Protein AF-A0A2E7NA18-F1 (afdb_monomer_lite)

Secondary structure (DSSP, 8-state):
-EEEEE-STTSTTSTTGGGTTTSEEEEEEE-SS--EEEEE-TT-S-EEEEE--TTS--EEEEEEEEE-HHHHHHHHHHHTTTT-EEEEEETTEEEEE-SS--SB--TTEEEETTTTEEEE-TTPPPP----

Foldseek 3Di:
DAWEWDFKQCAPPHPVVVLQVVWAWPFKDKFPQFQKDWFDAPPQQIIAIAGDDRVQRAIAITTITHDDVNSVVSVCCPLVVVQWDWDDRDDRYIYTHHHDDDHGHDQQWDADPVVRYIGGHNDRDDPPPDD

Sequence (131 aa):
MINLFVYGTLKSDGTLHQAISDGEFLGEYVTKANGFVMTSAGGASFPFVYYTDRKNPYKIKGELYNVTEDIKKRCDFIECGGGYTFREIDQNVFGYIYPEKIGTTSNSIRVNEDEKYFEWLNNAEEPTQGN

pLDDT: mean 90.79, std 12.69, range [37.19, 98.75]

Radius of gyration: 14.34 Å; chains: 1; bounding box: 31×41×37 Å

Structure (mmCIF, N/CA/C/O backbone):
data_AF-A0A2E7NA18-F1
#
_entry.id   AF-A0A2E7NA18-F1
#
loop_
_atom_site.group_PDB
_atom_site.id
_atom_site.type_symbol
_atom_site.label_atom_id
_atom_site.label_alt_id
_atom_site.label_comp_id
_atom_site.label_asym_id
_atom_site.label_entity_id
_atom_site.label_seq_id
_atom_site.pdbx_PDB_ins_code
_atom_site.Cartn_x
_atom_site.Cartn_y
_atom_site.Cartn_z
_atom_site.occupancy
_atom_site.B_iso_or_equiv
_atom_site.auth_seq_id
_atom_site.auth_comp_id
_atom_site.auth_asym_id
_atom_site.auth_atom_id
_atom_site.pdbx_PDB_model_num
ATOM 1 N N . MET A 1 1 ? -12.502 6.029 12.489 1.00 90.19 1 MET A N 1
ATOM 2 C CA . MET A 1 1 ? -12.462 4.892 11.551 1.00 90.19 1 MET A CA 1
ATOM 3 C C . MET A 1 1 ? -11.766 5.372 10.298 1.00 90.19 1 MET A C 1
ATOM 5 O O . MET A 1 1 ? -12.056 6.482 9.862 1.00 90.19 1 MET A O 1
ATOM 9 N N . ILE A 1 2 ? -10.799 4.607 9.807 1.00 98.00 2 ILE A N 1
ATOM 10 C CA . ILE A 1 2 ? -9.877 5.005 8.740 1.00 98.00 2 ILE A CA 1
ATOM 11 C C . ILE A 1 2 ? -9.873 3.895 7.701 1.00 98.00 2 ILE A C 1
ATOM 13 O O . ILE A 1 2 ? -9.638 2.743 8.054 1.00 98.00 2 ILE A O 1
ATOM 17 N N . ASN A 1 3 ? -10.086 4.238 6.433 1.00 98.56 3 ASN A N 1
ATOM 18 C CA . ASN A 1 3 ? -9.920 3.276 5.350 1.00 98.56 3 ASN A CA 1
ATOM 19 C C . ASN A 1 3 ? -8.435 3.216 4.985 1.00 98.56 3 ASN A C 1
ATOM 21 O O . ASN A 1 3 ? -7.908 4.136 4.353 1.00 98.56 3 ASN A O 1
ATOM 25 N N . LEU A 1 4 ? -7.767 2.160 5.433 1.00 98.62 4 LEU A N 1
ATOM 26 C CA . LEU A 1 4 ? -6.348 1.927 5.233 1.00 98.62 4 LEU A CA 1
ATOM 27 C C . LEU A 1 4 ? -6.135 0.930 4.095 1.00 98.62 4 LEU A C 1
ATOM 29 O O . LEU A 1 4 ? -6.520 -0.234 4.191 1.00 98.62 4 LEU A O 1
ATOM 33 N N . PHE A 1 5 ? -5.524 1.407 3.019 1.00 98.62 5 PHE A N 1
ATOM 34 C CA . PHE A 1 5 ? -5.069 0.607 1.896 1.00 98.62 5 PHE A CA 1
ATOM 35 C C . PHE A 1 5 ? -3.659 0.080 2.157 1.00 98.62 5 PHE A C 1
ATOM 37 O O . PHE A 1 5 ? -2.736 0.854 2.430 1.00 98.62 5 PHE A O 1
ATOM 44 N N . VAL A 1 6 ? -3.488 -1.231 2.014 1.00 98.25 6 VAL A N 1
ATOM 45 C CA . VAL A 1 6 ? -2.199 -1.916 2.135 1.00 98.25 6 VAL A CA 1
ATOM 46 C C . VAL A 1 6 ? -1.897 -2.697 0.861 1.00 98.25 6 VAL A C 1
ATOM 48 O O . VAL A 1 6 ? -2.776 -3.311 0.263 1.00 98.25 6 VAL A O 1
ATOM 51 N N . TYR A 1 7 ? -0.639 -2.679 0.433 1.00 97.19 7 TYR A N 1
ATOM 52 C CA . TYR A 1 7 ? -0.209 -3.2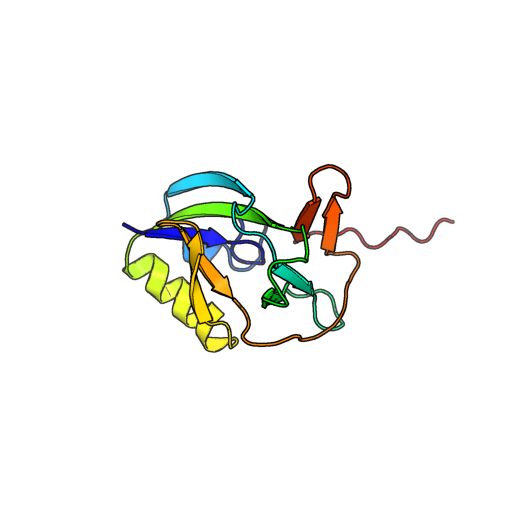79 -0.836 1.00 97.19 7 TYR A CA 1
ATOM 53 C C . TYR A 1 7 ? 1.024 -4.171 -0.688 1.00 97.19 7 TYR A C 1
ATOM 55 O O . TYR A 1 7 ? 1.603 -4.559 -1.691 1.00 97.19 7 TYR A O 1
ATOM 63 N N . GLY A 1 8 ? 1.455 -4.467 0.539 1.00 95.44 8 GLY A N 1
ATOM 64 C CA . GLY A 1 8 ? 2.705 -5.172 0.814 1.00 95.44 8 GLY A CA 1
ATOM 65 C C . GLY A 1 8 ? 2.583 -6.177 1.947 1.00 95.44 8 GLY A C 1
ATOM 66 O O . GLY A 1 8 ? 1.618 -6.934 2.020 1.00 95.44 8 GLY A O 1
ATOM 67 N N . THR A 1 9 ? 3.554 -6.168 2.852 1.00 94.62 9 THR A N 1
ATOM 68 C CA . THR A 1 9 ? 3.673 -7.137 3.953 1.00 94.62 9 THR A CA 1
ATOM 69 C C . THR A 1 9 ? 2.579 -7.015 5.018 1.00 94.62 9 THR A C 1
ATOM 71 O O . THR A 1 9 ? 2.425 -7.930 5.820 1.00 94.62 9 THR A O 1
ATOM 74 N N . LEU A 1 10 ? 1.801 -5.928 5.025 1.00 97.19 10 LEU A N 1
ATOM 75 C CA . LEU A 1 10 ? 0.600 -5.777 5.859 1.00 97.19 10 LEU A CA 1
ATOM 76 C C . LEU A 1 10 ? -0.645 -6.493 5.299 1.00 97.19 10 LEU A C 1
ATOM 78 O O . LEU A 1 10 ? -1.618 -6.661 6.036 1.00 97.19 10 LEU A O 1
ATOM 82 N N . LYS A 1 11 ? -0.642 -6.903 4.020 1.00 97.62 11 LYS A N 1
ATOM 83 C CA . LYS A 1 11 ? -1.731 -7.707 3.436 1.00 97.62 11 LYS A CA 1
ATOM 84 C C . LYS A 1 11 ? -1.943 -9.008 4.219 1.00 97.62 11 LYS A C 1
ATOM 86 O O . LYS A 1 11 ? -1.042 -9.447 4.927 1.00 97.62 11 LYS A O 1
ATOM 91 N N . SER A 1 12 ? -3.100 -9.642 4.049 1.00 97.12 12 SER A N 1
ATOM 92 C CA . SER A 1 12 ? -3.504 -10.882 4.731 1.00 97.12 12 SER A CA 1
ATOM 93 C C . SER A 1 12 ? -2.511 -12.044 4.599 1.00 97.12 12 SER A C 1
ATOM 95 O O . SER A 1 12 ? -2.347 -12.831 5.529 1.00 97.12 12 SER A O 1
ATOM 97 N N . ASP A 1 13 ? -1.806 -12.126 3.472 1.00 95.06 13 ASP A N 1
ATOM 98 C CA . ASP A 1 13 ? -0.770 -13.120 3.173 1.00 95.06 13 ASP A CA 1
ATOM 99 C C . ASP A 1 13 ? 0.657 -12.651 3.522 1.00 95.06 13 ASP A C 1
ATOM 101 O O . ASP A 1 13 ? 1.635 -13.333 3.208 1.00 95.06 13 ASP A O 1
ATOM 105 N N . GLY A 1 14 ? 0.792 -11.473 4.132 1.00 93.75 14 GLY A N 1
ATOM 106 C CA . GLY A 1 14 ? 2.058 -10.823 4.433 1.00 93.75 14 GLY A CA 1
ATOM 107 C C . GLY A 1 14 ? 2.563 -11.071 5.856 1.00 93.75 14 GLY A C 1
ATOM 108 O O . GLY A 1 14 ? 1.812 -11.298 6.803 1.00 93.75 14 GLY A O 1
ATOM 109 N N . THR A 1 15 ? 3.880 -10.977 6.032 1.00 93.75 15 THR A N 1
ATOM 110 C CA . THR A 1 15 ? 4.564 -11.262 7.306 1.00 93.75 15 THR A CA 1
ATOM 111 C C . THR A 1 15 ? 4.272 -10.257 8.424 1.00 93.75 15 THR A C 1
ATOM 113 O O . THR A 1 15 ? 4.516 -10.559 9.591 1.00 93.75 15 THR A O 1
ATOM 116 N N . LEU A 1 16 ? 3.746 -9.072 8.097 1.00 95.88 16 LEU A N 1
ATOM 117 C CA . LEU A 1 16 ? 3.410 -8.009 9.050 1.00 95.88 16 LEU A CA 1
ATOM 118 C C . LEU A 1 16 ? 1.895 -7.869 9.270 1.00 95.88 16 LEU A C 1
ATOM 120 O O . LEU A 1 16 ? 1.469 -6.968 9.994 1.00 95.88 16 LEU A O 1
ATOM 124 N N . HIS A 1 17 ? 1.081 -8.779 8.719 1.00 97.62 17 HIS A N 1
ATOM 125 C CA . HIS A 1 17 ? -0.382 -8.734 8.815 1.00 97.62 17 HIS A CA 1
ATOM 126 C C . HIS A 1 17 ? -0.911 -8.597 10.252 1.00 97.62 17 HIS A C 1
ATOM 128 O O . HIS A 1 17 ? -1.912 -7.927 10.497 1.00 97.62 17 HIS A O 1
ATOM 134 N N . GLN A 1 18 ? -0.201 -9.155 11.237 1.00 97.62 18 GLN A N 1
ATOM 135 C CA . GLN A 1 18 ? -0.576 -9.079 12.652 1.00 97.62 18 GLN A CA 1
ATOM 136 C C . GLN A 1 18 ? -0.768 -7.638 13.170 1.00 97.62 18 GLN A C 1
ATOM 138 O O . GLN A 1 18 ? -1.489 -7.421 14.144 1.00 97.62 18 GLN A O 1
ATOM 143 N N . ALA A 1 19 ? -0.145 -6.635 12.541 1.00 97.75 19 ALA A N 1
ATOM 144 C CA . ALA A 1 19 ? -0.332 -5.234 12.919 1.00 97.75 19 ALA A CA 1
ATOM 145 C C . ALA A 1 19 ? -1.748 -4.713 12.601 1.00 97.75 19 ALA A C 1
ATOM 147 O O . ALA A 1 19 ? -2.279 -3.879 13.349 1.00 97.75 19 ALA A O 1
ATOM 148 N N . ILE A 1 20 ? -2.360 -5.228 11.529 1.00 98.19 20 ILE A N 1
ATOM 149 C CA . ILE A 1 20 ? -3.655 -4.795 10.991 1.00 98.19 20 ILE A CA 1
ATOM 150 C C . ILE A 1 20 ? -4.776 -5.828 11.182 1.00 98.19 20 ILE A C 1
ATOM 152 O O . ILE A 1 20 ? -5.933 -5.482 10.987 1.00 98.19 20 ILE A O 1
ATOM 156 N N . SER A 1 21 ? -4.468 -7.050 11.628 1.00 97.44 21 SER A N 1
ATOM 157 C CA . SER A 1 21 ? -5.403 -8.190 11.696 1.00 97.44 21 SER A CA 1
ATOM 158 C C . SER A 1 21 ? -6.686 -7.966 12.510 1.00 97.44 21 SER A C 1
ATOM 160 O O . SER A 1 21 ? -7.664 -8.673 12.304 1.00 97.44 21 SER A O 1
ATOM 162 N N . ASP A 1 22 ? -6.695 -7.001 13.436 1.00 97.88 22 ASP A N 1
ATOM 163 C CA . ASP A 1 22 ? -7.895 -6.626 14.208 1.00 97.88 22 ASP A CA 1
ATOM 164 C C . ASP A 1 22 ? -8.823 -5.655 13.445 1.00 97.88 22 ASP A C 1
ATOM 166 O O . ASP A 1 22 ? -9.886 -5.279 13.940 1.00 97.88 22 ASP A O 1
ATOM 170 N N . GLY A 1 23 ? -8.392 -5.176 12.276 1.00 97.94 23 GLY A N 1
ATOM 171 C CA . GLY A 1 23 ? -9.162 -4.313 11.390 1.00 97.94 23 GLY A CA 1
ATOM 172 C C . GLY A 1 23 ? -10.197 -5.097 10.590 1.00 97.94 23 GLY A C 1
ATOM 173 O O . GLY A 1 23 ? -10.042 -6.283 10.312 1.00 97.94 23 GLY A O 1
ATOM 174 N N . GLU A 1 24 ? -11.259 -4.415 10.177 1.00 98.50 24 GLU A N 1
ATOM 175 C CA . GLU A 1 24 ? -12.283 -5.012 9.324 1.00 98.50 24 GLU A CA 1
ATOM 176 C C . GLU A 1 24 ? -11.780 -5.040 7.878 1.00 98.50 24 GLU A C 1
ATOM 178 O O . GLU A 1 24 ? -11.580 -3.990 7.266 1.00 98.50 24 GLU A O 1
ATOM 183 N N . PHE A 1 25 ? -11.573 -6.233 7.325 1.00 98.50 25 PHE A N 1
ATOM 184 C CA . PHE A 1 25 ? -11.233 -6.396 5.914 1.00 98.50 25 PHE A CA 1
ATOM 185 C C . PHE A 1 25 ? -12.437 -6.047 5.029 1.00 98.50 25 PHE A C 1
ATOM 187 O O . PHE A 1 25 ? -13.494 -6.667 5.133 1.00 98.50 25 PHE A O 1
ATOM 194 N N . LEU A 1 26 ? -12.265 -5.069 4.138 1.00 98.56 26 LEU A N 1
ATOM 195 C CA . LEU A 1 26 ? -13.305 -4.588 3.224 1.00 98.56 26 LEU A CA 1
ATOM 196 C C . LEU A 1 26 ? -13.212 -5.206 1.821 1.00 98.56 26 LEU A C 1
ATOM 198 O O . LEU A 1 26 ? -14.139 -5.049 1.027 1.00 98.56 26 LEU A O 1
ATOM 202 N N . GLY A 1 27 ? -12.114 -5.900 1.509 1.00 98.25 27 GLY A N 1
ATOM 203 C CA . GLY A 1 27 ? -11.899 -6.570 0.227 1.00 98.25 27 GLY A CA 1
ATOM 204 C C . GLY A 1 27 ? -10.619 -6.149 -0.493 1.00 98.25 27 GLY A C 1
ATOM 205 O O . GLY A 1 27 ? -9.847 -5.306 -0.026 1.00 98.25 27 GLY A O 1
ATOM 206 N N . GLU A 1 28 ? -10.410 -6.745 -1.668 1.00 98.31 28 GLU A N 1
ATOM 207 C CA . GLU A 1 28 ? -9.394 -6.277 -2.610 1.00 98.31 28 GLU A CA 1
ATOM 208 C C . GLU A 1 28 ? -9.720 -4.858 -3.091 1.00 98.31 28 GLU A C 1
ATOM 210 O O . GLU A 1 28 ? -10.882 -4.492 -3.291 1.00 98.31 28 GLU A O 1
ATOM 215 N N . TYR A 1 29 ? -8.682 -4.062 -3.323 1.00 98.31 29 TYR A N 1
ATOM 216 C CA . TYR A 1 29 ? -8.817 -2.683 -3.768 1.00 98.31 29 TYR A CA 1
ATOM 217 C C . TYR A 1 29 ? -7.754 -2.342 -4.806 1.00 98.31 29 TYR A C 1
ATOM 219 O O . TYR A 1 29 ? -6.590 -2.715 -4.671 1.00 98.31 29 TYR A O 1
ATOM 227 N N . VAL A 1 30 ? -8.154 -1.603 -5.838 1.00 98.06 30 VAL A N 1
ATOM 228 C CA . VAL A 1 30 ? -7.243 -0.992 -6.810 1.00 98.06 30 VAL A CA 1
ATOM 229 C C . VAL A 1 30 ? -7.390 0.516 -6.688 1.00 98.06 30 VAL A C 1
ATOM 231 O O . VAL A 1 30 ? -8.512 1.028 -6.732 1.00 98.06 30 VAL A O 1
ATOM 234 N N . THR A 1 31 ? -6.273 1.231 -6.546 1.00 96.31 31 THR A N 1
ATOM 235 C CA . THR A 1 31 ? -6.297 2.693 -6.418 1.00 96.31 31 THR A CA 1
ATOM 236 C C . THR A 1 31 ? -7.007 3.348 -7.600 1.00 96.31 31 THR A C 1
ATOM 238 O O . THR A 1 31 ? -6.897 2.909 -8.747 1.00 96.31 31 THR A O 1
ATOM 241 N N . LYS A 1 32 ? -7.753 4.422 -7.341 1.00 94.44 32 LYS A N 1
ATOM 242 C CA . LYS A 1 32 ? -8.433 5.194 -8.393 1.00 94.44 32 LYS A CA 1
ATOM 243 C C . LYS A 1 32 ? -7.474 6.186 -9.033 1.00 94.44 32 LYS A C 1
ATOM 245 O O . LYS A 1 32 ? -7.537 6.395 -10.244 1.00 94.44 32 LYS A O 1
ATOM 250 N N . ALA A 1 33 ? -6.597 6.782 -8.231 1.00 90.62 33 ALA A N 1
ATOM 251 C CA . ALA A 1 33 ? -5.514 7.622 -8.694 1.00 90.62 33 ALA A CA 1
ATOM 252 C C . ALA A 1 33 ? -4.488 6.802 -9.490 1.00 90.62 33 ALA A C 1
ATOM 254 O O . ALA A 1 33 ? -4.141 5.673 -9.135 1.00 90.62 33 ALA A O 1
ATOM 255 N N . ASN A 1 34 ? -4.001 7.417 -10.565 1.00 90.94 34 ASN A N 1
ATOM 256 C CA . ASN A 1 34 ? -2.888 6.919 -11.363 1.00 90.94 34 ASN A CA 1
ATOM 257 C C . ASN A 1 34 ? -1.584 7.592 -10.908 1.00 90.94 34 ASN A C 1
ATOM 259 O O . ASN A 1 34 ? -1.589 8.524 -10.097 1.00 90.94 34 ASN A O 1
ATOM 263 N N . GLY A 1 35 ? -0.472 7.185 -1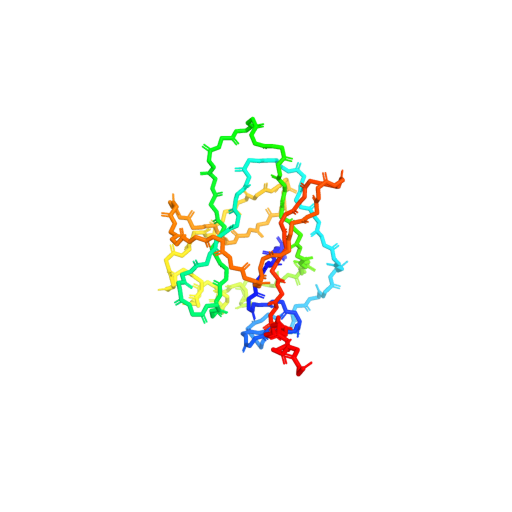1.512 1.00 90.81 35 GLY A N 1
ATOM 264 C CA . GLY A 1 35 ? 0.823 7.824 -11.308 1.00 90.81 35 GLY A CA 1
ATOM 265 C C . GLY A 1 35 ? 1.683 7.179 -10.235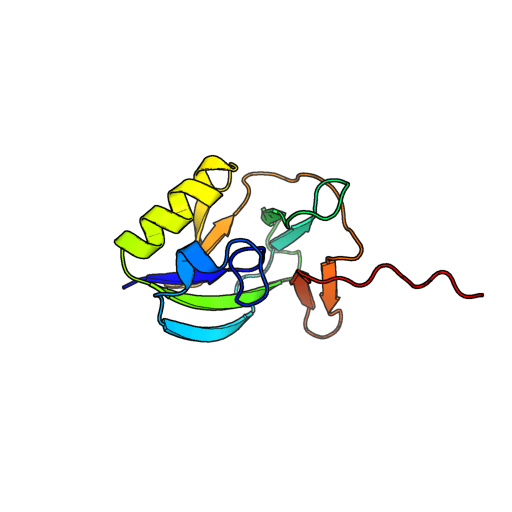 1.00 90.81 35 GLY A C 1
ATOM 266 O O . GLY A 1 35 ? 2.659 7.780 -9.775 1.00 90.81 35 GLY A O 1
ATOM 267 N N . PHE A 1 36 ? 1.316 5.961 -9.850 1.00 92.62 36 PHE A N 1
ATOM 268 C CA . PHE A 1 36 ? 2.070 5.146 -8.921 1.00 92.62 36 PHE A CA 1
ATOM 269 C C . PHE A 1 36 ? 3.042 4.237 -9.662 1.00 92.62 36 PHE A C 1
ATOM 271 O O . PHE A 1 36 ? 2.787 3.781 -10.779 1.00 92.62 36 PHE A O 1
ATOM 278 N N . VAL A 1 37 ? 4.161 3.947 -9.011 1.00 94.50 37 VAL A N 1
ATOM 279 C CA . VAL A 1 37 ? 5.095 2.900 -9.421 1.00 94.50 37 VAL A CA 1
ATOM 280 C C . VAL A 1 37 ? 5.390 2.039 -8.212 1.00 94.50 37 VAL A C 1
ATOM 282 O O . VAL A 1 37 ? 5.580 2.571 -7.119 1.00 94.50 37 VAL A O 1
ATOM 285 N N . MET A 1 38 ? 5.446 0.727 -8.429 1.00 94.88 38 MET A N 1
ATOM 286 C CA . MET A 1 38 ? 5.934 -0.227 -7.444 1.00 94.88 38 MET A CA 1
ATOM 287 C C . MET A 1 38 ? 7.353 -0.671 -7.801 1.00 94.88 38 MET A C 1
ATOM 289 O O . MET A 1 38 ? 7.642 -1.034 -8.943 1.00 94.88 38 MET A O 1
ATOM 293 N N . THR A 1 39 ? 8.233 -0.661 -6.812 1.00 93.62 39 THR A N 1
ATOM 294 C CA . THR A 1 39 ? 9.597 -1.189 -6.877 1.00 93.62 39 THR A CA 1
ATOM 295 C C . THR A 1 39 ? 9.889 -2.019 -5.630 1.00 93.62 39 THR A C 1
ATOM 297 O O . THR A 1 39 ? 9.077 -2.122 -4.719 1.00 93.62 39 THR A O 1
ATOM 300 N N . SER A 1 40 ? 1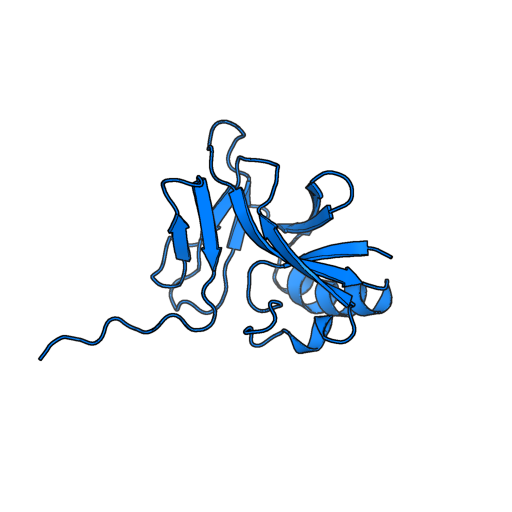1.052 -2.651 -5.587 1.00 90.25 40 SER A N 1
ATOM 301 C CA . SER A 1 40 ? 11.567 -3.384 -4.433 1.00 90.25 40 SER A CA 1
ATOM 302 C C . SER A 1 40 ? 13.089 -3.255 -4.405 1.00 90.25 40 SER A C 1
ATOM 304 O O . SER A 1 40 ? 13.728 -3.138 -5.455 1.00 90.25 40 SER A O 1
ATOM 306 N N . ALA A 1 41 ? 13.689 -3.258 -3.218 1.00 78.44 41 ALA A N 1
ATOM 307 C CA . ALA A 1 41 ? 15.141 -3.361 -3.096 1.00 78.44 41 ALA A CA 1
ATOM 308 C C . ALA A 1 41 ? 15.576 -4.818 -3.332 1.00 78.44 41 ALA A C 1
ATOM 310 O O . ALA A 1 41 ? 14.812 -5.750 -3.070 1.00 78.44 41 ALA A O 1
ATOM 311 N N . GLY A 1 42 ? 16.791 -5.010 -3.862 1.00 60.84 42 GLY A N 1
ATOM 312 C CA . GLY A 1 42 ? 17.328 -6.337 -4.178 1.00 60.84 42 GLY A CA 1
ATOM 313 C C . GLY A 1 42 ? 17.211 -7.293 -2.986 1.00 60.84 42 GLY A C 1
ATOM 314 O O . GLY A 1 42 ? 17.638 -6.950 -1.889 1.00 60.84 42 GLY A O 1
ATOM 315 N N . GLY A 1 43 ? 16.599 -8.462 -3.206 1.00 60.28 43 GLY A N 1
ATOM 316 C CA . GLY A 1 43 ? 16.273 -9.445 -2.160 1.00 60.28 43 GLY A CA 1
ATOM 317 C C . GLY A 1 43 ? 14.774 -9.691 -1.932 1.00 60.28 43 GLY A C 1
ATOM 318 O O . GLY A 1 43 ? 14.431 -10.564 -1.144 1.00 60.28 43 GLY A O 1
ATOM 319 N N . ALA A 1 44 ? 13.885 -8.963 -2.626 1.00 61.72 44 ALA A N 1
ATOM 320 C CA . ALA A 1 44 ? 12.439 -9.235 -2.693 1.00 61.72 44 ALA A CA 1
ATOM 321 C C . ALA A 1 44 ? 11.689 -9.259 -1.341 1.00 61.72 44 ALA A C 1
ATOM 323 O O . ALA A 1 44 ? 10.672 -9.929 -1.205 1.00 61.72 44 ALA A O 1
ATOM 324 N N . SER A 1 45 ? 12.150 -8.516 -0.333 1.00 79.12 45 SER A N 1
ATOM 325 C CA . SER A 1 45 ? 11.581 -8.632 1.018 1.00 79.12 45 SER A CA 1
ATOM 326 C C . SER A 1 45 ? 10.316 -7.794 1.251 1.00 79.12 45 SER A C 1
ATOM 328 O O . SER A 1 45 ? 9.520 -8.136 2.121 1.00 79.12 45 SER A O 1
ATOM 330 N N . PHE A 1 46 ? 10.134 -6.689 0.519 1.00 88.00 46 PHE A N 1
ATOM 331 C CA . PHE A 1 46 ? 8.971 -5.800 0.644 1.00 88.00 46 PHE A CA 1
ATOM 332 C C . PHE A 1 46 ? 8.875 -4.809 -0.538 1.00 88.00 46 PHE A C 1
ATOM 334 O O . PHE A 1 46 ? 9.905 -4.481 -1.146 1.00 88.00 46 PHE A O 1
ATOM 341 N N . PRO A 1 47 ? 7.662 -4.324 -0.872 1.00 93.94 47 PRO A N 1
ATOM 342 C CA . PRO A 1 47 ? 7.446 -3.363 -1.949 1.00 93.94 47 PRO A CA 1
ATOM 343 C C . PRO A 1 47 ? 7.594 -1.916 -1.480 1.00 93.94 47 PRO A C 1
ATOM 345 O O . PRO A 1 47 ? 7.093 -1.549 -0.426 1.00 93.94 47 PRO A O 1
ATOM 348 N N . PHE A 1 48 ? 8.141 -1.065 -2.342 1.00 94.75 48 PHE A N 1
ATOM 349 C CA . PHE A 1 48 ? 8.052 0.388 -2.251 1.00 94.75 48 PHE A CA 1
ATOM 350 C C . PHE A 1 48 ? 7.062 0.903 -3.292 1.00 94.75 48 PHE A C 1
ATOM 352 O O . PHE A 1 48 ? 7.185 0.574 -4.471 1.00 94.75 48 PHE A O 1
ATOM 359 N N . VAL A 1 49 ? 6.119 1.754 -2.888 1.00 95.50 49 VAL A N 1
ATOM 360 C CA . VAL A 1 49 ? 5.288 2.521 -3.826 1.00 95.50 49 VAL A CA 1
ATOM 361 C C . VAL A 1 49 ? 5.622 3.995 -3.701 1.00 95.50 49 VAL A C 1
ATOM 363 O O . VAL A 1 49 ? 5.623 4.530 -2.598 1.00 95.50 49 VAL A O 1
ATOM 366 N N . TYR A 1 50 ? 5.855 4.662 -4.828 1.00 94.19 50 TYR A N 1
ATOM 367 C CA . TYR A 1 50 ? 6.101 6.104 -4.885 1.00 94.19 50 TYR A CA 1
ATOM 368 C C . TYR A 1 50 ? 5.336 6.753 -6.047 1.00 94.19 50 TYR A C 1
ATOM 370 O O . TYR A 1 50 ? 4.915 6.086 -6.997 1.00 94.19 50 TYR A O 1
ATOM 378 N N . TYR A 1 51 ? 5.160 8.073 -5.970 1.00 92.31 51 TYR A N 1
ATOM 379 C CA . TYR A 1 51 ? 4.566 8.874 -7.043 1.00 92.31 51 TYR A CA 1
ATOM 380 C C . TYR A 1 51 ? 5.640 9.370 -8.017 1.00 92.31 51 TYR A C 1
ATOM 382 O O . TYR A 1 51 ? 6.666 9.892 -7.590 1.00 92.31 51 TYR A O 1
ATOM 390 N N . THR A 1 52 ? 5.387 9.262 -9.324 1.00 86.69 52 THR A N 1
ATOM 391 C CA . THR A 1 52 ? 6.312 9.731 -10.379 1.00 86.69 52 THR A CA 1
ATOM 392 C C . THR A 1 52 ? 5.732 10.903 -11.175 1.00 86.69 52 THR A C 1
ATOM 394 O O . THR A 1 52 ? 6.311 11.982 -11.192 1.00 86.69 52 THR A O 1
ATOM 397 N N . ASP A 1 53 ? 4.562 10.728 -11.791 1.00 80.19 53 ASP A N 1
ATOM 398 C CA . ASP A 1 53 ? 3.749 11.769 -12.427 1.00 80.19 53 ASP A CA 1
ATOM 399 C C . ASP A 1 53 ? 2.349 11.203 -12.732 1.00 80.19 53 ASP A C 1
ATOM 401 O O . ASP A 1 53 ? 2.157 9.992 -12.718 1.00 80.19 53 ASP A O 1
ATOM 405 N N . ARG A 1 54 ? 1.360 12.055 -13.038 1.00 71.06 54 ARG A N 1
ATOM 406 C CA . ARG A 1 54 ? -0.016 11.611 -13.356 1.00 71.06 54 ARG A CA 1
ATOM 407 C C . ARG A 1 54 ? -0.211 11.079 -14.786 1.00 71.06 54 ARG A C 1
ATOM 409 O O . ARG A 1 54 ? -1.328 10.697 -15.128 1.00 71.06 54 ARG A O 1
ATOM 416 N N . LYS A 1 55 ? 0.818 11.102 -15.640 1.00 84.50 55 LYS A N 1
ATOM 417 C CA . LYS A 1 55 ? 0.755 10.557 -17.009 1.00 84.50 55 LYS A CA 1
ATOM 418 C C . LYS A 1 55 ? 1.012 9.056 -17.023 1.00 84.50 55 LYS A C 1
ATOM 420 O O . LYS A 1 55 ? 0.520 8.379 -17.921 1.00 84.50 55 LYS A O 1
ATOM 425 N N . ASN A 1 56 ? 1.746 8.542 -16.040 1.00 87.94 56 ASN A N 1
ATOM 426 C CA . ASN A 1 56 ? 1.839 7.112 -15.801 1.00 87.94 56 ASN A CA 1
ATOM 427 C C . ASN A 1 56 ? 0.420 6.555 -15.521 1.00 87.94 56 ASN A C 1
ATOM 429 O O . ASN A 1 56 ? -0.207 6.967 -14.543 1.00 87.94 56 ASN A O 1
ATOM 433 N N . PRO A 1 57 ? -0.101 5.642 -16.367 1.00 91.88 57 PRO A N 1
ATOM 434 C CA . PRO A 1 57 ? -1.475 5.158 -16.269 1.00 91.88 57 PRO A CA 1
ATOM 435 C C . PRO A 1 57 ? -1.679 4.107 -15.172 1.00 91.88 57 PRO A C 1
ATOM 437 O O . PRO A 1 57 ? -2.812 3.680 -14.968 1.00 91.88 57 PRO A O 1
ATOM 440 N N . TYR A 1 58 ? -0.612 3.667 -14.501 1.00 94.94 58 TYR A N 1
ATOM 441 C CA . TYR A 1 58 ? -0.676 2.543 -13.584 1.00 94.94 58 TYR A CA 1
ATOM 442 C C . TYR A 1 58 ? -1.151 2.941 -12.183 1.00 94.94 58 TYR A C 1
ATOM 444 O O . TYR A 1 58 ? -0.858 4.024 -11.657 1.00 94.94 58 TYR A O 1
ATOM 452 N N . LYS A 1 59 ? -1.880 1.996 -11.598 1.00 95.88 59 LYS A N 1
ATOM 453 C CA . LYS A 1 59 ? -2.452 1.986 -10.249 1.00 95.88 59 LYS A CA 1
ATOM 454 C C . LYS A 1 59 ? -1.759 0.935 -9.386 1.00 95.88 59 LYS A C 1
ATOM 456 O O . LYS A 1 59 ? -0.910 0.190 -9.876 1.00 95.88 59 LYS A O 1
ATOM 461 N N . ILE A 1 60 ? -2.154 0.835 -8.121 1.00 97.50 60 ILE A N 1
ATOM 462 C CA . ILE A 1 60 ? -1.706 -0.232 -7.220 1.00 97.50 60 ILE A CA 1
ATOM 463 C C . ILE A 1 60 ? -2.902 -1.085 -6.806 1.00 97.50 60 ILE A C 1
ATOM 465 O O . ILE A 1 60 ? -3.929 -0.545 -6.392 1.00 97.50 60 ILE A O 1
ATOM 469 N N . LYS A 1 61 ? -2.759 -2.407 -6.901 1.00 98.25 61 LYS A N 1
ATOM 470 C CA . LYS A 1 61 ? -3.685 -3.387 -6.334 1.00 98.25 61 LYS A CA 1
ATOM 471 C C . LYS A 1 61 ? -3.197 -3.836 -4.954 1.00 98.25 61 LYS A C 1
ATOM 473 O O . LYS A 1 61 ? -2.004 -4.053 -4.744 1.00 98.25 61 LYS A O 1
ATOM 478 N N . GLY A 1 62 ? -4.135 -3.984 -4.028 1.00 98.31 62 GLY A N 1
ATOM 479 C CA . GLY A 1 62 ? -3.890 -4.405 -2.657 1.00 98.31 62 GLY A CA 1
ATOM 480 C C . GLY A 1 62 ? -5.191 -4.724 -1.929 1.00 98.31 62 GLY A C 1
ATOM 481 O O . GLY A 1 62 ? -6.164 -5.175 -2.533 1.00 98.31 62 GLY A O 1
ATOM 482 N N . GLU A 1 63 ? -5.203 -4.470 -0.631 1.00 98.75 63 GLU A N 1
ATOM 483 C CA . GLU A 1 63 ? -6.303 -4.764 0.279 1.00 98.75 63 GLU A CA 1
ATOM 484 C C . GLU A 1 63 ? -6.738 -3.493 1.008 1.00 98.75 63 GLU A C 1
ATOM 486 O O . GLU A 1 63 ? -5.914 -2.629 1.321 1.00 98.75 63 GLU A O 1
ATOM 491 N N . LEU A 1 64 ? -8.035 -3.379 1.288 1.00 98.75 64 LEU A N 1
ATOM 492 C CA . LEU A 1 64 ? -8.597 -2.263 2.037 1.00 98.75 64 LEU A CA 1
ATOM 493 C C . LEU A 1 64 ? -9.142 -2.746 3.377 1.00 98.75 64 LEU A C 1
ATOM 495 O O . LEU A 1 64 ? -9.888 -3.721 3.442 1.00 98.75 64 LEU A O 1
ATOM 499 N N . TYR A 1 65 ? -8.807 -2.014 4.432 1.00 98.75 65 TYR A N 1
ATOM 500 C CA . TYR A 1 65 ? -9.263 -2.283 5.788 1.00 98.75 65 TYR A CA 1
ATOM 501 C C . TYR A 1 65 ? -9.911 -1.047 6.391 1.00 98.75 65 TYR A C 1
ATOM 503 O O . TYR A 1 65 ? -9.449 0.072 6.175 1.00 98.75 65 TYR A O 1
ATOM 511 N N . ASN A 1 66 ? -10.934 -1.247 7.212 1.00 98.50 66 ASN A N 1
ATOM 512 C CA . ASN A 1 66 ? -11.414 -0.226 8.125 1.00 98.50 66 ASN A CA 1
ATOM 513 C C . ASN A 1 66 ? -10.729 -0.404 9.482 1.00 98.50 66 ASN A C 1
ATOM 515 O O . ASN A 1 66 ? -10.889 -1.429 10.148 1.00 98.50 66 ASN A O 1
ATOM 519 N N . VAL A 1 67 ? -9.946 0.591 9.891 1.00 98.50 67 VAL A N 1
ATOM 520 C CA . VAL A 1 67 ? -9.103 0.508 11.086 1.00 98.50 67 VAL A CA 1
ATOM 521 C C . VAL A 1 67 ? -9.429 1.599 12.102 1.00 98.50 67 VAL A C 1
ATOM 523 O O . VAL A 1 67 ? -9.878 2.706 11.776 1.00 98.50 67 VAL A O 1
ATOM 526 N N . THR A 1 68 ? -9.196 1.279 13.371 1.00 98.56 68 THR A N 1
ATOM 527 C CA . THR A 1 68 ? -9.201 2.251 14.466 1.00 98.56 68 THR A CA 1
ATOM 528 C C . THR A 1 68 ? -7.879 3.021 14.501 1.00 98.56 68 THR A C 1
ATOM 530 O O . THR A 1 68 ? -6.887 2.618 13.891 1.00 98.56 68 THR A O 1
ATOM 533 N N . GLU A 1 69 ? -7.838 4.118 15.260 1.00 97.75 69 GLU A N 1
ATOM 534 C CA . GLU A 1 69 ? -6.597 4.874 15.476 1.00 97.75 69 GLU A CA 1
ATOM 535 C C . GLU A 1 69 ? -5.494 4.027 16.123 1.00 97.75 69 GLU A C 1
ATOM 537 O O . GLU A 1 69 ? -4.321 4.203 15.810 1.00 97.75 69 GLU A O 1
ATOM 542 N N . ASP A 1 70 ? -5.837 3.083 17.001 1.00 98.06 70 ASP A N 1
ATOM 543 C CA . ASP A 1 70 ? -4.831 2.250 17.667 1.00 98.06 70 ASP A CA 1
ATOM 544 C C . ASP A 1 70 ? -4.223 1.211 16.719 1.00 98.06 70 ASP A C 1
ATOM 546 O O . ASP A 1 70 ? -3.006 1.019 16.726 1.00 98.06 70 ASP A O 1
ATOM 550 N N . ILE A 1 71 ? -5.029 0.614 15.834 1.00 98.31 71 ILE A N 1
ATOM 551 C CA . ILE A 1 71 ? -4.523 -0.244 14.752 1.00 98.31 71 ILE A CA 1
ATOM 552 C C . ILE A 1 71 ? -3.617 0.573 13.824 1.00 98.31 71 ILE A C 1
ATOM 554 O O . ILE A 1 71 ? -2.509 0.138 13.499 1.00 98.31 71 ILE A O 1
ATOM 558 N N . LYS A 1 72 ? -4.044 1.788 13.456 1.00 98.25 72 LYS A N 1
ATOM 559 C CA . LYS A 1 72 ? -3.225 2.698 12.653 1.00 98.25 72 LYS A CA 1
ATOM 560 C C . LYS A 1 72 ? -1.893 3.010 13.333 1.00 98.25 72 LYS A C 1
ATOM 562 O O . LYS A 1 72 ? -0.873 2.941 12.665 1.00 98.25 72 LYS A O 1
ATOM 567 N N . LYS A 1 73 ? -1.853 3.293 14.639 1.00 98.00 73 LYS A N 1
ATOM 568 C CA . LYS A 1 73 ? -0.585 3.545 15.357 1.00 98.00 73 LYS A CA 1
ATOM 569 C C . LYS A 1 73 ? 0.386 2.365 15.266 1.00 98.00 73 LYS A C 1
ATOM 571 O O . LYS A 1 73 ? 1.586 2.591 15.136 1.00 98.00 73 LYS A O 1
ATOM 576 N N . ARG A 1 74 ? -0.109 1.120 15.321 1.00 98.00 74 ARG A N 1
ATOM 577 C CA . ARG A 1 74 ? 0.733 -0.079 15.132 1.00 98.00 74 ARG A CA 1
ATOM 578 C C . ARG A 1 74 ? 1.312 -0.134 13.719 1.00 98.00 74 ARG A C 1
ATOM 580 O O . ARG A 1 74 ? 2.499 -0.400 13.567 1.00 98.00 74 ARG A O 1
ATOM 587 N N . CYS A 1 75 ? 0.493 0.163 12.712 1.00 98.06 75 CYS A N 1
ATOM 588 C CA . CYS A 1 75 ? 0.934 0.225 11.318 1.00 98.06 75 CYS A CA 1
ATOM 589 C C . CYS A 1 75 ? 1.933 1.375 11.095 1.00 98.06 75 CYS A C 1
ATOM 591 O O . CYS A 1 75 ? 2.992 1.156 10.519 1.00 98.06 75 CYS A O 1
ATOM 593 N N . ASP A 1 76 ? 1.665 2.568 11.635 1.00 98.12 76 ASP A N 1
ATOM 594 C CA . ASP A 1 76 ? 2.554 3.733 11.556 1.00 98.12 76 ASP A CA 1
ATOM 595 C C . ASP A 1 76 ? 3.922 3.449 12.182 1.00 98.12 76 ASP A C 1
ATOM 597 O O . ASP A 1 76 ? 4.941 3.849 11.628 1.00 98.12 76 ASP A O 1
ATOM 601 N N . PHE A 1 77 ? 3.966 2.755 13.324 1.00 97.19 77 PHE A N 1
ATOM 602 C CA . PHE A 1 77 ? 5.228 2.398 13.976 1.00 97.19 77 PHE A CA 1
ATOM 603 C C . PHE A 1 77 ? 6.150 1.598 13.044 1.00 97.19 77 PHE A C 1
ATOM 605 O O . PHE A 1 77 ? 7.358 1.822 13.026 1.00 97.19 77 PHE A O 1
ATOM 612 N N . ILE A 1 78 ? 5.569 0.698 12.251 1.00 95.31 78 ILE A N 1
ATOM 613 C CA . ILE A 1 78 ? 6.284 -0.143 11.291 1.00 95.31 78 ILE A CA 1
ATOM 614 C C . ILE A 1 78 ? 6.624 0.661 10.032 1.00 95.31 78 ILE A C 1
ATOM 616 O O . ILE A 1 78 ? 7.790 0.802 9.676 1.00 95.31 78 ILE A O 1
ATOM 620 N N . GLU A 1 79 ? 5.608 1.206 9.369 1.00 95.88 79 GLU A N 1
ATOM 621 C CA . GLU A 1 79 ? 5.730 1.788 8.032 1.00 95.88 79 GLU A CA 1
ATOM 622 C C . GLU A 1 79 ? 6.435 3.147 8.071 1.00 95.88 79 GLU A C 1
ATOM 624 O O . GLU A 1 79 ? 7.396 3.384 7.340 1.00 95.88 79 GLU A O 1
ATOM 629 N N . CYS A 1 80 ? 6.051 4.042 8.984 1.00 95.38 80 CYS A N 1
ATOM 630 C CA . CYS A 1 80 ? 6.757 5.317 9.133 1.00 95.38 80 CYS A CA 1
ATOM 631 C C . CYS A 1 80 ? 8.166 5.109 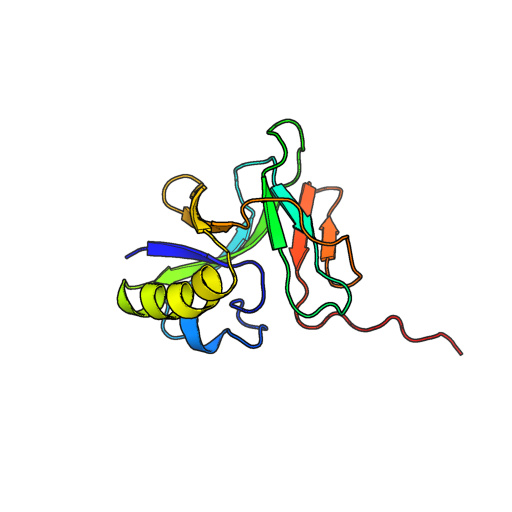9.711 1.00 95.38 80 CYS A C 1
ATOM 633 O O . CYS A 1 80 ? 9.089 5.832 9.338 1.00 95.38 80 CYS A O 1
ATOM 635 N N . GLY A 1 81 ? 8.358 4.092 10.563 1.00 92.44 81 GLY A N 1
ATOM 636 C CA . GLY A 1 81 ? 9.685 3.658 11.014 1.00 92.44 81 GLY A CA 1
ATOM 637 C C . GLY A 1 81 ? 10.571 3.144 9.870 1.00 92.44 81 GLY A C 1
ATOM 638 O O . GLY A 1 81 ? 11.783 3.348 9.893 1.00 92.44 81 GLY A O 1
ATOM 639 N N . GLY A 1 82 ? 9.961 2.546 8.842 1.00 90.44 82 GLY A N 1
ATOM 640 C CA . GLY A 1 82 ? 10.600 2.111 7.597 1.00 90.44 82 GLY A CA 1
ATOM 641 C C . GLY A 1 82 ? 10.792 3.212 6.546 1.00 90.44 82 GLY A C 1
ATOM 642 O O . GLY A 1 82 ? 11.290 2.923 5.461 1.00 90.44 82 GLY A O 1
ATOM 643 N N . GLY A 1 83 ? 10.413 4.461 6.843 1.00 93.50 83 GLY A N 1
ATOM 644 C CA . GLY A 1 83 ? 10.599 5.615 5.954 1.00 93.50 83 GLY A CA 1
ATOM 645 C C . GLY A 1 83 ? 9.420 5.930 5.026 1.00 93.50 83 GLY A C 1
ATOM 646 O O . GLY A 1 83 ? 9.505 6.870 4.231 1.00 93.50 83 GLY A O 1
ATOM 647 N N . TYR A 1 84 ? 8.306 5.201 5.127 1.00 95.94 84 TYR A N 1
ATOM 648 C CA . TYR A 1 84 ? 7.088 5.524 4.385 1.00 95.94 84 TYR A CA 1
ATOM 649 C C . TYR A 1 84 ? 6.375 6.733 5.001 1.00 95.94 84 TYR A C 1
ATOM 651 O O . TYR A 1 84 ? 6.518 7.052 6.179 1.00 95.94 84 TYR A O 1
ATOM 659 N N . THR A 1 85 ? 5.561 7.421 4.202 1.00 96.88 85 THR A N 1
ATOM 660 C CA . THR A 1 85 ? 4.683 8.494 4.678 1.00 96.88 85 THR A CA 1
ATOM 661 C C . THR A 1 85 ? 3.226 8.068 4.575 1.00 96.88 85 THR A C 1
ATOM 663 O O . THR A 1 85 ? 2.757 7.728 3.491 1.00 96.88 85 THR A O 1
ATOM 666 N N . PHE A 1 86 ? 2.485 8.166 5.676 1.00 97.75 86 PHE A N 1
ATOM 667 C CA . PHE A 1 86 ? 1.031 8.018 5.676 1.00 97.75 86 PHE A CA 1
ATOM 668 C C . PHE A 1 86 ? 0.367 9.193 4.940 1.00 97.75 86 PHE A C 1
ATOM 670 O O . PHE A 1 86 ? 0.547 10.351 5.332 1.00 97.75 86 PHE A O 1
ATOM 677 N N . ARG A 1 87 ? -0.377 8.923 3.862 1.00 95.75 87 ARG A N 1
ATOM 678 C CA . ARG A 1 87 ? -1.027 9.950 3.026 1.00 95.75 87 ARG A CA 1
ATOM 679 C C . ARG A 1 87 ? -2.374 9.480 2.499 1.00 95.75 87 ARG A C 1
ATOM 681 O O . ARG A 1 87 ? -2.610 8.285 2.357 1.00 95.75 87 ARG A O 1
ATOM 688 N N . GLU A 1 88 ? -3.235 10.435 2.171 1.00 96.38 88 GLU A N 1
ATOM 689 C CA . GLU A 1 88 ? -4.442 10.170 1.388 1.00 96.38 88 GLU A CA 1
ATOM 690 C C . GLU A 1 88 ? -4.040 9.866 -0.064 1.00 96.38 88 GLU A C 1
ATOM 692 O O . GLU A 1 88 ? -3.351 10.669 -0.699 1.00 96.38 88 GLU A O 1
ATOM 697 N N . ILE A 1 89 ? -4.427 8.691 -0.563 1.00 94.94 89 ILE A N 1
ATOM 698 C CA . ILE A 1 89 ? -4.068 8.200 -1.905 1.00 94.94 89 ILE A CA 1
ATOM 699 C C . ILE A 1 89 ? -5.253 8.231 -2.873 1.00 94.94 89 ILE A C 1
ATOM 701 O O . ILE A 1 89 ? -5.057 8.437 -4.067 1.00 94.94 89 ILE A O 1
ATOM 705 N N . ASP A 1 90 ? -6.466 8.085 -2.340 1.00 95.94 90 ASP A N 1
ATOM 706 C CA . ASP A 1 90 ? -7.751 8.325 -2.991 1.00 95.94 90 ASP A CA 1
ATOM 707 C C . ASP A 1 90 ? -8.676 9.015 -1.981 1.00 95.94 90 ASP A C 1
ATOM 709 O O . ASP A 1 90 ? -8.399 9.013 -0.785 1.00 95.94 90 ASP A O 1
ATOM 713 N N . GLN A 1 91 ? -9.802 9.564 -2.442 1.00 96.12 91 GLN A N 1
ATOM 714 C CA . GLN A 1 91 ? -10.770 10.233 -1.568 1.00 96.12 91 GLN A CA 1
ATOM 715 C C . GLN A 1 91 ? -11.181 9.340 -0.380 1.00 96.12 91 GLN A C 1
ATOM 717 O O . GLN A 1 91 ? -11.843 8.316 -0.573 1.00 96.12 91 GLN A O 1
ATOM 722 N N . ASN A 1 92 ? -10.836 9.768 0.838 1.00 96.44 92 ASN A N 1
ATOM 723 C CA . ASN A 1 92 ? -11.046 9.052 2.102 1.00 96.44 92 ASN A CA 1
ATOM 724 C C . ASN A 1 92 ? -10.393 7.658 2.180 1.00 96.44 92 ASN A C 1
ATOM 726 O O . ASN A 1 92 ? -10.875 6.807 2.931 1.00 96.44 92 ASN A O 1
ATOM 730 N N . VAL A 1 93 ? -9.324 7.412 1.420 1.00 98.25 93 VAL A N 1
ATOM 731 C CA . VAL A 1 93 ? -8.514 6.189 1.481 1.00 98.25 93 VAL A CA 1
ATOM 732 C C . VAL A 1 93 ? -7.062 6.584 1.679 1.00 98.25 93 VAL A C 1
ATOM 734 O O . VAL A 1 93 ? -6.490 7.350 0.901 1.00 98.25 93 VAL A O 1
ATOM 737 N N . PHE A 1 94 ? -6.458 6.040 2.726 1.00 98.44 94 PHE A N 1
ATOM 738 C CA . PHE A 1 94 ? -5.099 6.360 3.124 1.00 98.44 94 PHE A CA 1
ATOM 739 C C . PHE A 1 94 ? -4.185 5.165 2.908 1.00 98.44 94 PHE A C 1
ATOM 741 O O . PHE A 1 94 ? -4.605 4.025 3.066 1.00 98.44 94 PHE A O 1
ATOM 748 N N . GLY A 1 95 ? -2.928 5.425 2.576 1.00 97.94 95 GLY A N 1
ATOM 749 C CA . GLY A 1 95 ? -1.904 4.401 2.423 1.00 97.94 95 GLY A CA 1
ATOM 750 C C . GLY A 1 95 ? -0.524 4.935 2.780 1.00 97.94 95 GLY A C 1
ATOM 751 O O . GLY A 1 95 ? -0.324 6.138 2.972 1.00 97.94 95 GLY A O 1
ATOM 752 N N . TYR A 1 96 ? 0.435 4.023 2.864 1.00 97.75 96 TYR A N 1
ATOM 753 C CA . TYR A 1 96 ? 1.832 4.338 3.140 1.00 97.75 96 TYR A CA 1
ATOM 754 C C . TYR A 1 96 ? 2.580 4.491 1.824 1.00 97.75 96 TYR A C 1
ATOM 756 O O . TYR A 1 96 ? 2.624 3.557 1.041 1.00 97.75 96 TYR A O 1
ATOM 764 N N . ILE A 1 97 ? 3.144 5.660 1.538 1.00 96.06 97 ILE A N 1
ATOM 765 C CA . ILE A 1 97 ? 3.823 5.942 0.266 1.00 96.06 97 ILE A CA 1
ATOM 766 C C . ILE A 1 97 ? 5.263 6.343 0.546 1.00 96.06 97 ILE A C 1
ATOM 768 O O . ILE A 1 97 ? 5.530 7.180 1.409 1.00 96.06 97 ILE A O 1
ATOM 772 N N . TYR A 1 98 ? 6.191 5.754 -0.193 1.00 95.19 98 TYR A N 1
ATOM 773 C CA . TYR A 1 98 ? 7.603 6.068 -0.102 1.00 95.19 98 TYR A CA 1
ATOM 774 C C . TYR A 1 98 ? 7.897 7.415 -0.796 1.00 95.19 98 TYR A C 1
ATOM 776 O O . TYR A 1 98 ? 7.338 7.691 -1.864 1.00 95.19 98 TYR A O 1
ATOM 784 N N . PRO A 1 99 ? 8.726 8.294 -0.203 1.00 91.19 99 PRO A N 1
ATOM 785 C CA . PRO A 1 99 ? 8.906 9.666 -0.686 1.00 91.19 99 PRO A CA 1
ATOM 786 C C . PRO A 1 99 ? 9.588 9.778 -2.055 1.00 91.19 99 PRO A C 1
ATOM 788 O O . PRO A 1 99 ? 9.392 10.774 -2.748 1.00 91.19 99 PRO A O 1
ATOM 791 N N . GLU A 1 100 ? 10.380 8.782 -2.446 1.00 89.75 100 GLU A N 1
ATOM 792 C CA . GLU A 1 100 ? 11.168 8.799 -3.676 1.00 89.75 100 GLU A CA 1
ATOM 793 C C . GLU A 1 100 ? 11.324 7.401 -4.280 1.00 89.75 100 GLU A C 1
ATOM 795 O O . GLU A 1 100 ? 10.939 6.391 -3.691 1.00 89.75 100 GLU A O 1
ATOM 800 N N . LYS A 1 101 ? 11.907 7.331 -5.478 1.00 90.31 101 LYS A N 1
ATOM 801 C CA . LYS A 1 101 ? 12.218 6.052 -6.109 1.00 90.31 101 LYS A CA 1
ATOM 802 C C . LYS A 1 101 ? 13.336 5.346 -5.344 1.00 90.31 101 LYS A C 1
ATOM 804 O O . LYS A 1 101 ? 14.466 5.825 -5.329 1.00 90.31 101 LYS A O 1
ATOM 809 N N . ILE A 1 102 ? 13.052 4.142 -4.854 1.00 87.38 102 ILE A N 1
ATOM 810 C CA . ILE A 1 102 ? 14.061 3.206 -4.350 1.00 87.38 102 ILE A CA 1
ATOM 811 C C . ILE A 1 102 ? 13.965 1.877 -5.086 1.00 87.38 102 ILE A C 1
ATOM 813 O O . ILE A 1 102 ? 12.876 1.394 -5.383 1.00 87.38 102 ILE A O 1
ATOM 817 N N . GLY A 1 103 ? 15.116 1.264 -5.350 1.00 86.62 103 GLY A N 1
ATOM 818 C CA . GLY A 1 103 ? 15.183 -0.083 -5.901 1.00 86.62 103 GLY A CA 1
ATOM 819 C C . GLY A 1 103 ? 14.726 -0.181 -7.357 1.00 86.62 103 GLY A C 1
ATOM 820 O O . GLY A 1 103 ? 14.732 0.791 -8.120 1.00 86.62 103 GLY A O 1
ATOM 821 N N . THR A 1 104 ? 14.369 -1.400 -7.747 1.00 86.31 104 THR A N 1
ATOM 822 C CA . THR A 1 104 ? 14.009 -1.782 -9.117 1.00 86.31 104 THR A CA 1
ATOM 823 C C . THR A 1 104 ? 12.803 -2.715 -9.107 1.00 86.31 104 THR A C 1
ATOM 825 O O . THR A 1 104 ? 12.277 -3.064 -8.051 1.00 86.31 104 THR A O 1
ATOM 828 N N . THR A 1 105 ? 12.335 -3.126 -10.280 1.00 83.06 105 THR A N 1
ATOM 829 C CA . THR A 1 105 ? 11.360 -4.214 -10.373 1.00 83.06 105 THR A CA 1
ATOM 830 C C . THR A 1 105 ? 11.970 -5.539 -9.894 1.00 83.06 105 THR A C 1
ATOM 832 O O . THR A 1 105 ? 13.193 -5.708 -9.901 1.00 83.06 105 THR A O 1
ATOM 835 N N . SER A 1 106 ? 11.120 -6.465 -9.452 1.00 85.56 106 SER A N 1
ATOM 836 C CA . SER A 1 106 ? 11.484 -7.831 -9.056 1.00 85.56 106 SER A CA 1
ATOM 837 C C . SER A 1 106 ? 10.370 -8.810 -9.424 1.00 85.56 106 SER A C 1
ATOM 839 O O . SER A 1 106 ? 9.279 -8.391 -9.807 1.00 85.56 106 SER A O 1
ATOM 841 N N . ASN A 1 107 ? 10.635 -10.111 -9.275 1.00 86.62 107 ASN A N 1
ATOM 842 C CA . ASN A 1 107 ? 9.664 -11.175 -9.558 1.00 86.62 107 ASN A CA 1
ATOM 843 C C . ASN A 1 107 ? 8.424 -11.120 -8.648 1.00 86.62 107 ASN A C 1
ATOM 845 O O . ASN A 1 107 ? 7.372 -11.630 -9.019 1.00 86.62 107 ASN A O 1
ATOM 849 N N . SER A 1 108 ? 8.525 -10.463 -7.490 1.00 90.62 108 SER A N 1
ATOM 850 C CA . SER A 1 108 ? 7.404 -10.260 -6.568 1.00 90.62 108 SER A CA 1
ATOM 851 C C . SER A 1 108 ? 6.462 -9.132 -6.986 1.00 90.62 108 SER A C 1
ATOM 853 O O . SER A 1 108 ? 5.463 -8.893 -6.312 1.00 90.62 108 SER A O 1
ATOM 855 N N . ILE A 1 109 ? 6.754 -8.435 -8.087 1.00 92.94 109 ILE A N 1
ATOM 856 C CA . ILE A 1 109 ? 5.900 -7.383 -8.634 1.00 92.94 109 ILE A CA 1
ATOM 857 C C . ILE A 1 109 ? 5.229 -7.913 -9.895 1.00 92.94 109 ILE A C 1
ATOM 859 O O . ILE A 1 109 ? 5.843 -8.018 -10.958 1.00 92.94 109 ILE A O 1
ATOM 863 N N . ARG A 1 110 ? 3.933 -8.198 -9.785 1.00 93.94 110 ARG A N 1
ATOM 864 C CA . ARG A 1 110 ? 3.083 -8.491 -10.934 1.00 93.94 110 ARG A CA 1
ATOM 865 C C . ARG A 1 110 ? 2.638 -7.185 -11.578 1.00 93.94 110 ARG A C 1
ATOM 867 O O . ARG A 1 110 ? 2.140 -6.288 -10.900 1.00 93.94 110 ARG A O 1
ATOM 874 N N . VAL A 1 111 ? 2.775 -7.104 -12.897 1.00 94.94 111 VAL A N 1
ATOM 875 C CA . VAL A 1 111 ? 2.231 -6.009 -13.706 1.00 94.94 111 VAL A CA 1
ATOM 876 C C . VAL A 1 111 ? 1.059 -6.551 -14.512 1.00 94.94 111 VAL A C 1
ATOM 878 O O . VAL A 1 111 ? 1.230 -7.483 -15.296 1.00 94.94 111 VAL A O 1
ATOM 881 N N . ASN A 1 112 ? -0.128 -5.980 -14.319 1.00 95.75 112 ASN A N 1
ATOM 882 C CA . ASN A 1 112 ? -1.274 -6.236 -15.182 1.00 95.75 112 ASN A CA 1
ATOM 883 C C . ASN A 1 112 ? -1.345 -5.134 -16.245 1.00 95.75 112 ASN A C 1
ATOM 885 O O . ASN A 1 112 ? -1.642 -3.976 -15.945 1.00 95.75 112 ASN A O 1
ATOM 889 N N . GLU A 1 113 ? -1.036 -5.503 -17.486 1.00 93.88 113 GLU A N 1
ATOM 890 C CA . GLU A 1 113 ? -0.995 -4.582 -18.621 1.00 93.88 113 GLU A CA 1
ATOM 891 C C . GLU A 1 113 ? -2.380 -4.173 -19.129 1.00 93.88 113 GLU A C 1
ATOM 893 O O . GLU A 1 113 ? -2.516 -3.075 -19.668 1.00 93.88 113 GLU A O 1
ATOM 898 N N . ASP A 1 114 ? -3.400 -5.005 -18.942 1.00 93.81 114 ASP A N 1
ATOM 899 C CA . ASP A 1 114 ? -4.750 -4.732 -19.439 1.00 93.81 114 ASP A CA 1
ATOM 900 C C . ASP A 1 114 ? -5.492 -3.781 -18.494 1.00 93.81 114 ASP A C 1
ATOM 902 O O . ASP A 1 114 ? -6.075 -2.781 -18.913 1.00 93.81 114 ASP A O 1
ATOM 906 N N . GLU A 1 115 ? -5.400 -4.049 -17.192 1.00 93.12 115 GLU A 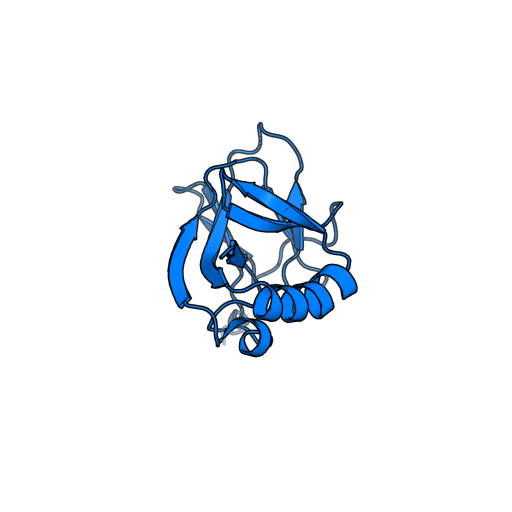N 1
ATOM 907 C CA . GLU A 1 115 ? -6.062 -3.273 -16.139 1.00 93.12 115 GLU A CA 1
ATOM 908 C C . GLU A 1 115 ? -5.177 -2.142 -15.582 1.00 93.12 115 GLU A C 1
ATOM 910 O O . GLU A 1 115 ? -5.635 -1.337 -14.766 1.00 93.12 115 GLU A O 1
ATOM 915 N N . LYS A 1 116 ? -3.921 -2.059 -16.044 1.00 95.19 116 LYS A N 1
ATOM 916 C CA . LYS A 1 116 ? -2.916 -1.049 -15.674 1.00 95.19 116 LYS A CA 1
ATOM 917 C C . LYS A 1 116 ? -2.737 -0.921 -14.160 1.00 95.19 116 LYS A C 1
ATOM 919 O O . LYS A 1 116 ? -2.927 0.151 -13.584 1.00 95.19 116 LYS A O 1
ATOM 924 N N . TYR A 1 117 ? -2.305 -1.996 -13.504 1.00 96.38 117 TYR A N 1
ATOM 925 C CA . TYR A 1 117 ? -1.858 -1.928 -12.109 1.00 96.38 117 TYR A CA 1
ATOM 926 C C . TYR A 1 117 ? -0.605 -2.749 -11.822 1.00 96.38 117 TYR A C 1
ATOM 928 O O . TYR A 1 117 ? -0.297 -3.725 -12.506 1.00 96.38 117 TYR A O 1
ATOM 936 N N . PHE A 1 118 ? 0.083 -2.344 -10.758 1.00 96.12 118 PHE A N 1
ATOM 937 C CA . PHE A 1 118 ? 1.083 -3.142 -10.064 1.00 96.12 118 PHE A CA 1
ATOM 938 C C . PHE A 1 118 ? 0.456 -3.869 -8.882 1.00 96.12 118 PHE A C 1
ATOM 940 O O . PHE A 1 118 ? -0.441 -3.344 -8.222 1.00 96.12 118 PHE A O 1
ATOM 947 N N . GLU A 1 119 ? 0.981 -5.043 -8.572 1.00 96.50 119 GLU A N 1
ATOM 948 C CA . GLU A 1 119 ? 0.593 -5.817 -7.405 1.00 96.50 119 GLU A CA 1
ATOM 949 C C . GLU A 1 119 ? 1.802 -6.516 -6.803 1.00 96.50 119 GLU A C 1
ATOM 951 O O . GLU A 1 119 ? 2.612 -7.111 -7.515 1.00 96.50 119 GLU A O 1
ATOM 956 N N . TRP A 1 120 ? 1.886 -6.470 -5.478 1.00 95.31 120 TRP A N 1
ATOM 957 C CA . TRP A 1 120 ? 2.889 -7.207 -4.734 1.00 95.31 120 TRP A CA 1
ATOM 958 C C . TRP A 1 120 ? 2.402 -8.612 -4.381 1.00 95.31 120 TRP A C 1
ATOM 960 O O . TRP A 1 120 ? 1.313 -8.795 -3.815 1.00 95.31 120 TRP A O 1
ATOM 970 N N . LEU A 1 121 ? 3.262 -9.588 -4.648 1.00 93.25 121 LEU A N 1
ATOM 971 C CA . LEU A 1 121 ? 3.097 -10.985 -4.282 1.00 93.25 121 LEU A CA 1
ATOM 972 C C . LEU A 1 121 ? 4.005 -11.289 -3.083 1.00 93.25 121 LEU A C 1
ATOM 974 O O . LEU A 1 121 ? 5.223 -11.377 -3.236 1.00 93.25 121 LEU A O 1
ATOM 978 N N . ASN A 1 122 ? 3.419 -11.460 -1.892 1.00 88.94 122 ASN A N 1
ATOM 979 C CA . ASN A 1 122 ? 4.186 -11.779 -0.679 1.00 88.94 122 ASN A CA 1
ATOM 980 C C . ASN A 1 122 ? 4.869 -13.158 -0.768 1.00 88.94 122 ASN A C 1
ATOM 982 O O . ASN A 1 122 ? 5.947 -13.337 -0.214 1.00 88.94 122 ASN A O 1
ATOM 986 N N . ASN A 1 123 ? 4.278 -14.094 -1.519 1.00 81.50 123 ASN A N 1
ATOM 987 C CA . ASN A 1 123 ? 4.802 -15.441 -1.757 1.00 81.50 123 ASN A CA 1
ATOM 988 C C . ASN A 1 123 ? 5.097 -15.660 -3.248 1.00 81.50 123 ASN A C 1
ATOM 990 O O . ASN A 1 123 ? 4.513 -16.537 -3.881 1.00 81.50 123 ASN A O 1
ATOM 994 N N . ALA A 1 124 ? 5.946 -14.820 -3.843 1.00 68.81 124 ALA A N 1
ATOM 995 C CA . ALA A 1 124 ? 6.389 -15.047 -5.214 1.00 68.81 124 ALA A CA 1
ATOM 996 C C . ALA A 1 124 ? 7.232 -16.329 -5.272 1.00 68.81 124 ALA A C 1
ATOM 998 O O . ALA A 1 124 ? 8.290 -16.402 -4.648 1.00 68.81 124 ALA A O 1
ATOM 999 N N . GLU A 1 125 ? 6.760 -17.344 -5.997 1.00 57.78 125 GLU A N 1
ATOM 1000 C CA . GLU A 1 125 ? 7.569 -18.528 -6.278 1.00 57.78 125 GLU A CA 1
ATOM 1001 C C . GLU A 1 125 ? 8.809 -18.093 -7.071 1.00 57.78 125 GLU A C 1
ATOM 1003 O O . GLU A 1 125 ? 8.703 -17.371 -8.070 1.00 57.78 125 GLU A O 1
ATOM 1008 N N . GLU A 1 126 ? 10.001 -18.509 -6.631 1.00 52.97 126 GLU A N 1
ATOM 1009 C CA . GLU A 1 126 ? 11.165 -18.430 -7.508 1.00 52.97 126 GLU A CA 1
ATOM 1010 C C . GLU A 1 126 ? 10.854 -19.242 -8.770 1.00 52.97 126 GLU A C 1
ATOM 1012 O O . GLU A 1 126 ? 10.273 -20.327 -8.659 1.00 52.97 126 GLU A O 1
ATOM 1017 N N . PRO A 1 127 ? 11.214 -18.758 -9.973 1.00 48.44 127 PRO A N 1
ATOM 1018 C CA . PRO A 1 127 ? 11.053 -19.568 -11.166 1.00 48.44 127 PRO A CA 1
ATOM 1019 C C . PRO A 1 127 ? 11.797 -20.881 -10.932 1.00 48.44 127 PRO A C 1
ATOM 1021 O O . PRO A 1 127 ? 13.016 -20.879 -10.754 1.00 48.44 127 PRO A O 1
ATOM 1024 N N . THR A 1 128 ? 11.065 -21.998 -10.908 1.00 43.81 128 THR A N 1
ATOM 1025 C CA . THR A 1 128 ? 11.669 -23.328 -10.896 1.00 43.81 128 THR A CA 1
ATOM 1026 C C . THR A 1 128 ? 12.659 -23.366 -12.050 1.00 43.81 128 THR A C 1
ATOM 1028 O O . THR A 1 128 ? 12.246 -23.245 -13.207 1.00 43.81 128 THR A O 1
ATOM 1031 N N . GLN A 1 129 ? 13.957 -23.475 -11.753 1.00 42.53 129 GLN A N 1
ATOM 1032 C CA . GLN A 1 129 ? 14.944 -23.787 -12.778 1.00 42.53 129 GLN A CA 1
ATOM 1033 C C . GLN A 1 129 ? 14.479 -25.090 -13.426 1.00 42.53 129 GLN A C 1
ATOM 1035 O O . GLN A 1 129 ? 14.444 -26.132 -12.775 1.00 42.53 129 GLN A O 1
ATOM 1040 N N . GLY A 1 130 ? 14.007 -24.993 -14.669 1.00 48.59 130 GLY A N 1
ATOM 1041 C CA . GLY A 1 130 ? 13.599 -26.155 -15.440 1.00 48.59 130 GLY A CA 1
ATOM 1042 C C . GLY A 1 130 ? 14.777 -27.117 -15.540 1.00 48.59 130 GLY A C 1
ATOM 1043 O O . GLY A 1 130 ? 15.878 -26.694 -15.895 1.00 48.59 130 GLY A O 1
ATOM 1044 N N . ASN A 1 131 ? 14.528 -28.378 -15.183 1.00 37.19 131 ASN A N 1
ATOM 1045 C CA . ASN A 1 131 ? 15.405 -29.501 -15.514 1.00 37.19 131 ASN A CA 1
ATOM 1046 C C . ASN A 1 131 ? 15.445 -29.725 -17.028 1.00 37.19 131 ASN A C 1
ATOM 1048 O O . ASN A 1 131 ? 14.372 -29.593 -17.663 1.00 37.19 131 ASN A O 1
#